Protein AF-A0AAU9XSX4-F1 (afdb_monomer_lite)

Foldseek 3Di:
DLDDDDDPVLCVQLVVDPDLLVSLVSLCVVQDPLVLLQLAAQAWDPDPDPDNRRHHHDDPSSLVNSLVVQCVVPVVPRDDSVVSRVSSRVSSVVSNDDPPPPPPPPD

Radius of gyration: 15.6 Å; chains: 1; bounding box: 40×33×46 Å

Secondary structure (DSSP, 8-state):
-------HHHHHHHHT--SHHHHHHHHHHHHS-HHHHHHEESS--SS--SS----EEP-HHHHHHHHHHHHHHTGGGPPPHHHHHHHHHHHHHHHTSPP--------

Sequence (107 aa):
GSSVFWYPHQRAYCSAFKSWSGYVNAVVDIFFTKETLAISSARGSDRKGKSGDANIPLTPLIIDALVGKVCSKFSKDSPQPSQIIQKINMKCVEARRPPRVREQRAE

Structure (mmCIF, N/CA/C/O backbone):
data_AF-A0AAU9XSX4-F1
#
_entry.id   AF-A0AAU9XSX4-F1
#
loop_
_atom_site.group_PDB
_atom_site.id
_atom_site.type_symbol
_atom_site.label_atom_id
_atom_site.label_alt_id
_atom_site.label_comp_id
_atom_site.label_asym_id
_atom_site.label_entity_id
_atom_site.label_seq_id
_atom_site.pdbx_PDB_ins_code
_atom_site.Cartn_x
_atom_site.Cartn_y
_atom_site.Cartn_z
_atom_site.occupancy
_atom_site.B_iso_or_equiv
_atom_site.auth_seq_id
_atom_site.auth_comp_id
_atom_site.auth_asym_id
_atom_site.auth_atom_id
_atom_site.pdbx_PDB_model_num
ATOM 1 N N . GLY A 1 1 ? 9.122 12.600 12.913 1.00 37.88 1 GLY A N 1
ATOM 2 C CA . GLY A 1 1 ? 7.883 12.315 12.174 1.00 37.88 1 GLY A CA 1
ATOM 3 C C . GLY A 1 1 ? 8.207 12.198 10.706 1.00 37.88 1 GLY A C 1
ATOM 4 O O . GLY A 1 1 ? 8.450 13.213 10.076 1.00 37.88 1 GLY A O 1
ATOM 5 N N . SER A 1 2 ? 8.248 10.981 10.173 1.00 49.41 2 SER A N 1
ATOM 6 C CA . SER A 1 2 ? 8.361 10.753 8.730 1.00 49.41 2 SER A CA 1
ATOM 7 C C . SER A 1 2 ? 6.956 10.812 8.134 1.00 49.41 2 SER A C 1
ATOM 9 O O . SER A 1 2 ? 6.291 9.787 7.997 1.00 49.41 2 SER A O 1
ATOM 11 N N . SER A 1 3 ? 6.433 12.018 7.894 1.00 66.12 3 SER A N 1
ATOM 12 C CA . SER A 1 3 ? 5.082 12.169 7.350 1.00 66.12 3 SER A CA 1
ATOM 13 C C . SER A 1 3 ? 5.115 12.086 5.830 1.00 66.12 3 SER A C 1
ATOM 15 O O . SER A 1 3 ? 5.436 13.058 5.150 1.00 66.12 3 SER A O 1
ATOM 17 N N . VAL A 1 4 ? 4.747 10.931 5.284 1.00 77.81 4 VAL A N 1
ATOM 18 C CA . VAL A 1 4 ? 4.338 10.846 3.877 1.00 77.81 4 VAL A CA 1
ATOM 19 C C . VAL A 1 4 ? 3.092 11.713 3.713 1.00 77.81 4 VAL A C 1
ATOM 21 O O . VAL A 1 4 ? 2.139 11.551 4.477 1.00 77.81 4 VAL A O 1
ATOM 24 N N . PHE A 1 5 ? 3.101 12.651 2.765 1.00 82.00 5 PHE A N 1
ATOM 25 C CA . PHE A 1 5 ? 1.956 13.519 2.488 1.00 82.00 5 PHE A CA 1
ATOM 26 C C . PHE A 1 5 ? 0.887 12.767 1.680 1.00 82.00 5 PHE A C 1
ATOM 28 O O . PHE A 1 5 ? 1.214 11.996 0.783 1.00 82.00 5 PHE A O 1
ATOM 35 N N . TRP A 1 6 ? -0.393 12.982 2.005 1.00 83.38 6 TRP A N 1
ATOM 36 C CA . TRP A 1 6 ? -1.528 12.345 1.327 1.00 83.38 6 TRP A CA 1
ATOM 37 C C . TRP A 1 6 ? -2.489 13.404 0.815 1.00 83.38 6 TRP A C 1
ATOM 39 O O . TRP A 1 6 ? -3.033 14.188 1.604 1.00 83.38 6 TRP A O 1
ATOM 49 N N . TYR A 1 7 ? -2.793 13.362 -0.476 1.00 89.69 7 TYR A N 1
ATOM 50 C CA . TYR A 1 7 ? -3.797 14.254 -1.040 1.00 89.69 7 TYR A CA 1
ATOM 51 C C . TYR A 1 7 ? -5.206 13.910 -0.512 1.00 89.69 7 TYR A C 1
ATOM 53 O O . TYR A 1 7 ? -5.493 12.748 -0.199 1.00 89.69 7 TYR A O 1
ATOM 61 N N . PRO A 1 8 ? -6.125 14.891 -0.395 1.00 90.81 8 PRO A N 1
ATOM 62 C CA . PRO A 1 8 ? -7.490 14.655 0.085 1.00 90.81 8 PRO A CA 1
ATOM 63 C C . PRO A 1 8 ? -8.230 13.533 -0.658 1.00 90.81 8 PRO A C 1
ATOM 65 O O . PRO A 1 8 ? -8.820 12.668 -0.014 1.00 90.81 8 PRO A O 1
ATOM 68 N N . HIS A 1 9 ? -8.123 13.485 -1.989 1.00 90.50 9 HIS A N 1
ATOM 69 C CA . HIS A 1 9 ? -8.767 12.452 -2.804 1.00 90.50 9 HIS A CA 1
ATOM 70 C C . HIS A 1 9 ? -8.201 11.046 -2.529 1.00 90.50 9 HIS A C 1
ATOM 72 O O . HIS A 1 9 ? -8.963 10.092 -2.415 1.00 90.50 9 HIS A O 1
ATOM 78 N N . GLN A 1 10 ? -6.885 10.913 -2.317 1.00 91.56 10 GLN A N 1
ATOM 79 C CA . GLN A 1 10 ? -6.245 9.642 -1.942 1.00 91.56 10 GLN A CA 1
ATOM 80 C C . GLN A 1 10 ? -6.741 9.152 -0.580 1.00 91.56 10 GLN A C 1
ATOM 82 O O . GLN A 1 10 ? -7.039 7.973 -0.401 1.00 91.56 10 GLN A O 1
ATOM 87 N N . ARG A 1 11 ? -6.869 10.068 0.391 1.00 88.94 11 ARG A N 1
ATOM 88 C CA . ARG A 1 11 ? -7.417 9.743 1.715 1.00 88.94 11 ARG A CA 1
ATOM 89 C C . ARG A 1 11 ? -8.864 9.268 1.620 1.00 88.94 11 ARG A C 1
ATOM 91 O O . ARG A 1 11 ? -9.199 8.295 2.289 1.00 88.94 11 ARG A O 1
ATOM 98 N N . ALA A 1 12 ? -9.683 9.926 0.801 1.00 91.00 12 ALA A N 1
ATOM 99 C CA . ALA A 1 12 ? -11.075 9.547 0.571 1.00 91.00 12 ALA A CA 1
ATOM 100 C C . ALA A 1 12 ? -11.199 8.182 -0.127 1.00 91.00 12 ALA A C 1
ATOM 102 O O . ALA A 1 12 ? -11.979 7.340 0.303 1.00 91.00 12 ALA A O 1
ATOM 103 N N . TYR A 1 13 ? -10.375 7.919 -1.143 1.00 92.62 13 TYR A N 1
ATOM 104 C CA . TYR A 1 13 ? -10.340 6.617 -1.807 1.00 92.62 13 TYR A CA 1
ATOM 105 C C . TYR A 1 13 ? -9.950 5.498 -0.829 1.00 92.62 13 TYR A C 1
ATOM 107 O O . TYR A 1 13 ? -10.660 4.504 -0.689 1.00 92.62 13 TYR A O 1
ATOM 115 N N . CYS A 1 14 ? -8.869 5.682 -0.066 1.00 90.81 14 CYS A N 1
ATOM 116 C CA . CYS A 1 14 ? -8.432 4.691 0.918 1.00 90.81 14 CYS A CA 1
ATOM 117 C C . CYS A 1 14 ? -9.410 4.524 2.095 1.00 90.81 14 CYS A C 1
ATOM 119 O O . CYS A 1 14 ? -9.483 3.439 2.671 1.00 90.81 14 CYS A O 1
ATOM 121 N N . SER A 1 15 ? -10.161 5.557 2.491 1.00 87.25 15 SER A N 1
ATOM 122 C CA . SER A 1 15 ? -11.102 5.465 3.618 1.00 87.25 15 SER A CA 1
ATOM 123 C C . SER A 1 15 ? -12.324 4.588 3.324 1.00 87.25 15 SER A C 1
ATOM 125 O O . SER A 1 15 ? -12.930 4.083 4.275 1.00 87.25 15 SER A O 1
ATOM 127 N N . ALA A 1 16 ? -12.635 4.347 2.046 1.00 92.38 16 ALA A N 1
ATOM 128 C CA . ALA A 1 16 ? -13.702 3.446 1.617 1.00 92.38 16 ALA A CA 1
ATOM 129 C C . ALA A 1 16 ? -13.431 1.976 1.995 1.00 92.38 16 ALA A C 1
ATOM 131 O O . ALA A 1 16 ? -14.366 1.204 2.212 1.00 92.38 16 ALA A O 1
ATOM 132 N N . PHE A 1 17 ? -12.161 1.585 2.142 1.00 92.56 17 PHE A N 1
ATOM 133 C CA . PHE A 1 17 ? -11.785 0.212 2.471 1.00 92.56 17 PHE A CA 1
ATOM 134 C C . PHE A 1 17 ? -11.958 -0.074 3.968 1.00 92.56 17 PHE A C 1
ATOM 136 O O . PHE A 1 17 ? -11.274 0.499 4.821 1.00 92.56 17 PHE A O 1
ATOM 143 N N . LYS A 1 18 ? -12.870 -1.003 4.280 1.00 91.44 18 LYS A N 1
ATOM 144 C CA . LYS A 1 18 ? -13.162 -1.461 5.650 1.00 91.44 18 LYS A CA 1
ATOM 145 C C . LYS A 1 18 ? -12.215 -2.553 6.151 1.00 91.44 18 LYS A C 1
ATOM 147 O O . LYS A 1 18 ? -12.119 -2.743 7.355 1.00 91.44 18 LYS A O 1
ATOM 152 N N . SER A 1 19 ? -11.506 -3.244 5.256 1.00 94.00 19 SER A N 1
ATOM 153 C CA . SER A 1 19 ? -10.507 -4.257 5.614 1.00 94.00 19 SER A CA 1
ATOM 154 C C . SER A 1 19 ? -9.087 -3.703 5.493 1.00 94.00 19 SER A C 1
ATOM 156 O O . SER A 1 19 ? -8.778 -2.963 4.553 1.00 94.00 19 SER A O 1
ATOM 158 N N . TRP A 1 20 ? -8.195 -4.101 6.406 1.00 94.31 20 TRP A N 1
ATOM 159 C CA . TRP A 1 20 ? -6.788 -3.685 6.361 1.00 94.31 20 TRP A CA 1
ATOM 160 C C . TRP A 1 20 ? -6.099 -4.135 5.066 1.00 94.31 20 TRP A C 1
ATOM 162 O O . TRP A 1 20 ? -5.308 -3.393 4.493 1.00 94.31 20 TRP A O 1
ATOM 172 N N . SER A 1 21 ? -6.451 -5.319 4.559 1.00 94.25 21 SER A N 1
ATOM 173 C CA . SER A 1 21 ? -5.906 -5.884 3.319 1.00 94.25 21 SER A CA 1
ATOM 174 C C . SER A 1 21 ? -6.299 -5.056 2.089 1.00 94.25 21 SER A C 1
ATOM 176 O O . SER A 1 21 ? -5.440 -4.719 1.271 1.00 94.25 21 SER A O 1
ATOM 178 N N . GLY A 1 22 ? -7.578 -4.668 1.978 1.00 94.69 22 GLY A N 1
ATOM 179 C CA . GLY A 1 22 ? -8.051 -3.792 0.903 1.00 94.69 22 GLY A CA 1
ATOM 180 C C . GLY A 1 22 ? -7.433 -2.397 0.989 1.00 94.69 22 GLY A C 1
ATOM 181 O O . GLY A 1 22 ? -6.996 -1.851 -0.021 1.00 94.69 22 GLY A O 1
ATOM 182 N N . TYR A 1 23 ? -7.301 -1.869 2.207 1.00 94.81 23 TYR A N 1
ATOM 183 C CA . TYR A 1 23 ? -6.631 -0.598 2.459 1.00 94.81 23 TYR A CA 1
ATOM 184 C C . TYR A 1 23 ? -5.160 -0.627 2.020 1.00 94.81 23 TYR A C 1
ATOM 186 O O . TYR A 1 23 ? -4.738 0.252 1.278 1.00 94.81 23 TYR A O 1
ATOM 194 N N . VAL A 1 24 ? -4.384 -1.647 2.410 1.00 94.75 24 VAL A N 1
ATOM 195 C CA . VAL A 1 24 ? -2.978 -1.806 1.985 1.00 94.75 24 VAL A CA 1
ATOM 196 C C . VAL A 1 24 ? -2.869 -1.839 0.464 1.00 94.75 24 VAL A C 1
ATOM 198 O O . VAL A 1 24 ? -2.035 -1.132 -0.098 1.00 94.75 24 VAL A O 1
ATOM 201 N N . ASN A 1 25 ? -3.734 -2.601 -0.210 1.00 94.81 25 ASN A N 1
ATOM 202 C CA . ASN A 1 25 ? -3.750 -2.646 -1.668 1.00 94.81 25 ASN A CA 1
ATOM 203 C C . ASN A 1 25 ? -3.989 -1.253 -2.262 1.00 94.81 25 ASN A C 1
ATOM 205 O O . ASN A 1 25 ? -3.163 -0.795 -3.045 1.00 94.81 25 ASN A O 1
ATOM 209 N N . ALA A 1 26 ? -5.041 -0.557 -1.837 1.00 94.00 26 ALA A N 1
ATOM 210 C CA . ALA A 1 26 ? -5.357 0.778 -2.333 1.00 94.00 26 ALA A CA 1
ATOM 211 C C . ALA A 1 26 ? -4.188 1.758 -2.175 1.00 94.00 26 ALA A C 1
ATOM 213 O O . ALA A 1 26 ? -3.866 2.491 -3.102 1.00 94.00 26 ALA A O 1
ATOM 214 N N . VAL A 1 27 ? -3.518 1.741 -1.021 1.00 92.94 27 VAL A N 1
ATOM 215 C CA . VAL A 1 27 ? -2.379 2.630 -0.763 1.00 92.94 27 VAL A CA 1
ATOM 216 C C . VAL A 1 27 ? -1.192 2.290 -1.656 1.00 92.94 27 VAL A C 1
ATOM 218 O O . VAL A 1 27 ? -0.575 3.187 -2.222 1.00 92.94 27 VAL A O 1
ATOM 221 N N . VAL A 1 28 ? -0.877 1.005 -1.809 1.00 93.88 28 VAL A N 1
ATOM 222 C CA . VAL A 1 28 ? 0.228 0.574 -2.670 1.00 93.88 28 VAL A CA 1
ATOM 223 C C . VAL A 1 28 ? -0.002 0.997 -4.127 1.00 93.88 28 VAL A C 1
ATOM 225 O O . VAL A 1 28 ? 0.952 1.437 -4.754 1.00 93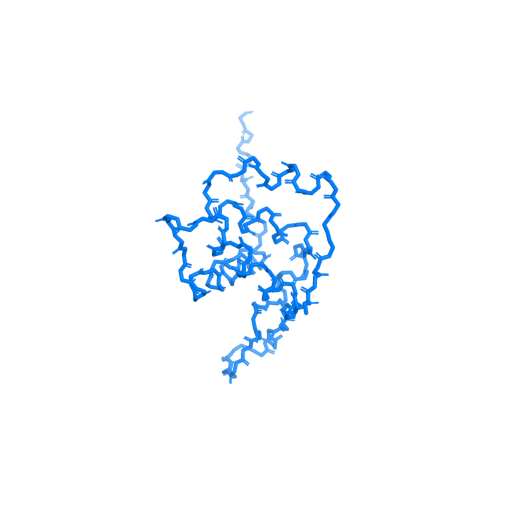.88 28 VAL A O 1
ATOM 228 N N . ASP A 1 29 ? -1.240 0.946 -4.637 1.00 93.12 29 ASP A N 1
ATOM 229 C CA . ASP A 1 29 ? -1.558 1.409 -6.005 1.00 93.12 29 ASP A CA 1
ATOM 230 C C . ASP A 1 29 ? -1.427 2.926 -6.185 1.00 93.12 29 ASP A C 1
ATOM 232 O O . ASP A 1 29 ? -1.198 3.397 -7.293 1.00 93.12 29 ASP A O 1
ATOM 236 N N . ILE A 1 30 ? -1.576 3.701 -5.107 1.00 93.12 30 ILE A N 1
ATOM 237 C CA . ILE A 1 30 ? -1.411 5.159 -5.147 1.00 93.12 30 ILE A CA 1
ATOM 238 C C . ILE A 1 30 ? 0.066 5.542 -5.238 1.00 93.12 30 ILE A C 1
ATOM 240 O O . ILE A 1 30 ? 0.412 6.485 -5.946 1.00 93.12 30 ILE A O 1
ATOM 244 N N . PHE A 1 31 ? 0.925 4.856 -4.479 1.00 91.50 31 PHE A N 1
ATOM 245 C CA . PHE A 1 31 ? 2.334 5.234 -4.339 1.00 91.50 31 PHE A CA 1
ATOM 246 C C . PHE A 1 31 ? 3.268 4.531 -5.322 1.00 91.50 31 PHE A C 1
ATOM 248 O O . PHE A 1 31 ? 4.347 5.053 -5.594 1.00 91.50 31 PHE A O 1
ATOM 255 N N . PHE A 1 32 ? 2.889 3.362 -5.840 1.00 92.94 32 PHE A N 1
ATOM 256 C CA . PHE A 1 32 ? 3.762 2.549 -6.677 1.00 92.94 32 PHE A CA 1
ATOM 257 C C . PHE A 1 32 ? 3.039 2.098 -7.939 1.00 92.94 32 PHE A C 1
ATOM 259 O O . PHE A 1 32 ? 1.937 1.551 -7.887 1.00 92.94 32 PHE A O 1
ATOM 266 N N . THR A 1 33 ? 3.690 2.289 -9.085 1.00 92.88 33 THR A N 1
ATOM 267 C CA . THR A 1 33 ? 3.178 1.779 -10.356 1.00 92.88 33 THR A CA 1
ATOM 268 C C . THR A 1 33 ? 3.328 0.261 -10.409 1.00 92.88 33 THR A C 1
ATOM 270 O O . THR A 1 33 ? 4.155 -0.335 -9.711 1.00 92.88 33 THR A O 1
ATOM 273 N N . LYS A 1 34 ? 2.555 -0.391 -11.284 1.00 91.19 34 LYS A N 1
ATOM 274 C CA . LYS A 1 34 ? 2.688 -1.836 -11.518 1.00 91.19 34 LYS A CA 1
ATOM 275 C C . LYS A 1 34 ? 4.111 -2.217 -11.948 1.00 91.19 34 LYS A C 1
ATOM 277 O O . LYS A 1 34 ? 4.613 -3.248 -11.513 1.00 91.19 34 LYS A O 1
ATOM 282 N N . GLU A 1 35 ? 4.757 -1.381 -12.757 1.00 90.69 35 GLU A N 1
ATOM 283 C CA . GLU A 1 35 ? 6.140 -1.573 -13.212 1.00 90.69 35 GLU A CA 1
ATOM 284 C C . GLU A 1 35 ? 7.123 -1.547 -12.038 1.00 90.69 35 GLU A C 1
ATOM 286 O O . GLU A 1 35 ? 7.920 -2.474 -11.892 1.00 90.69 35 GLU A O 1
ATOM 291 N N . THR A 1 36 ? 7.004 -0.559 -11.140 1.00 91.31 36 THR A N 1
ATOM 292 C CA . THR A 1 36 ? 7.809 -0.509 -9.911 1.00 91.31 36 THR A CA 1
ATOM 293 C C . THR A 1 36 ? 7.564 -1.746 -9.051 1.00 91.31 36 THR A C 1
ATOM 295 O O . THR A 1 36 ? 8.506 -2.393 -8.610 1.00 91.31 36 THR A O 1
ATOM 298 N N . LEU A 1 37 ? 6.304 -2.139 -8.850 1.00 91.56 37 LEU A N 1
ATOM 299 C CA . LEU A 1 37 ? 5.966 -3.311 -8.038 1.00 91.56 37 LEU A CA 1
ATOM 300 C C . LEU A 1 37 ? 6.502 -4.625 -8.618 1.00 91.56 37 LEU A C 1
ATOM 302 O O . LEU A 1 37 ? 6.813 -5.533 -7.847 1.00 91.56 37 LEU A O 1
ATOM 306 N N . ALA A 1 38 ? 6.626 -4.739 -9.941 1.00 89.75 38 ALA A N 1
ATOM 307 C CA . ALA A 1 38 ? 7.132 -5.946 -10.584 1.00 89.75 38 ALA A CA 1
ATOM 308 C C . ALA A 1 38 ? 8.615 -6.197 -10.251 1.00 89.75 38 ALA A C 1
ATOM 310 O O . ALA A 1 38 ? 9.006 -7.330 -9.957 1.00 89.75 38 ALA A O 1
ATOM 311 N N . ILE A 1 39 ? 9.431 -5.144 -10.214 1.00 88.25 39 ILE A N 1
ATOM 312 C CA . ILE A 1 39 ? 10.878 -5.244 -9.955 1.00 88.25 39 ILE A CA 1
ATOM 313 C C . ILE A 1 39 ? 11.257 -5.070 -8.474 1.00 88.25 39 ILE A C 1
ATOM 315 O O . ILE A 1 39 ? 12.430 -5.196 -8.115 1.00 88.25 39 ILE A O 1
ATOM 319 N N . SER A 1 40 ? 10.278 -4.789 -7.607 1.00 90.06 40 SER A N 1
ATOM 320 C CA . SER A 1 40 ? 10.512 -4.433 -6.205 1.00 90.06 40 SER A CA 1
ATOM 321 C C . SER A 1 40 ? 9.954 -5.418 -5.176 1.00 90.06 40 SER A C 1
ATOM 323 O O . SER A 1 40 ? 9.087 -6.250 -5.461 1.00 90.06 40 SER A O 1
ATOM 325 N N . SER A 1 41 ? 10.436 -5.286 -3.937 1.00 89.88 41 SER A N 1
ATOM 326 C CA . SER A 1 41 ? 9.889 -5.914 -2.728 1.00 89.88 41 SER A CA 1
ATOM 327 C C . SER A 1 41 ? 9.787 -4.896 -1.591 1.00 89.88 41 SER A C 1
ATOM 329 O O . SER A 1 41 ? 10.437 -3.856 -1.604 1.00 89.88 41 SER A O 1
ATOM 331 N N . ALA A 1 42 ? 8.980 -5.185 -0.570 1.00 86.19 42 ALA A N 1
ATOM 332 C CA . ALA A 1 42 ? 8.679 -4.239 0.506 1.00 86.19 42 ALA A CA 1
ATOM 333 C C . ALA A 1 42 ? 9.915 -3.740 1.278 1.00 86.19 42 ALA A C 1
ATOM 335 O O . ALA A 1 42 ? 9.929 -2.593 1.709 1.00 86.19 42 ALA A O 1
ATOM 336 N N . ARG A 1 43 ? 10.938 -4.581 1.478 1.00 85.25 43 ARG A N 1
ATOM 337 C CA . ARG A 1 43 ? 12.175 -4.218 2.201 1.00 85.25 43 ARG A CA 1
ATOM 338 C C . ARG A 1 43 ? 13.463 -4.645 1.482 1.00 85.25 43 ARG A C 1
ATOM 340 O O . ARG A 1 43 ? 14.525 -4.631 2.088 1.00 85.25 43 ARG A O 1
ATOM 347 N N . GLY A 1 44 ? 13.396 -5.007 0.201 1.00 72.94 44 GLY A N 1
ATOM 348 C CA . GLY A 1 44 ? 14.519 -5.656 -0.483 1.00 72.94 44 GLY A CA 1
ATOM 349 C C . GLY A 1 44 ? 14.658 -7.120 -0.048 1.00 72.94 44 GLY A C 1
ATOM 350 O O . GLY A 1 44 ? 13.811 -7.639 0.685 1.00 72.94 44 GLY A O 1
ATOM 351 N N . SER A 1 45 ? 15.680 -7.826 -0.532 1.00 62.28 45 SER A N 1
ATOM 352 C CA . SER A 1 45 ? 16.016 -9.167 -0.032 1.00 62.28 45 SER A CA 1
ATOM 353 C C . SER A 1 45 ? 17.356 -9.150 0.699 1.00 62.28 45 SER A C 1
ATOM 355 O O . SER A 1 45 ? 18.359 -8.792 0.089 1.00 62.28 45 SER A O 1
ATOM 357 N N . ASP A 1 46 ? 17.407 -9.658 1.931 1.00 52.56 46 ASP A N 1
ATOM 358 C CA . ASP A 1 46 ? 18.678 -10.000 2.598 1.00 52.56 46 ASP A CA 1
ATOM 359 C C . ASP A 1 46 ? 19.307 -11.287 2.036 1.00 52.56 46 ASP A C 1
ATOM 361 O O . ASP A 1 46 ? 20.473 -11.597 2.272 1.00 52.56 46 ASP A O 1
ATOM 365 N N . ARG A 1 47 ? 18.524 -12.087 1.301 1.00 50.00 47 ARG A N 1
ATOM 366 C CA . ARG A 1 47 ? 18.931 -13.402 0.803 1.00 50.00 47 ARG A CA 1
ATOM 367 C C . ARG A 1 47 ? 19.060 -13.376 -0.707 1.00 50.00 47 ARG A C 1
ATOM 369 O O . ARG A 1 47 ? 18.059 -13.268 -1.407 1.00 50.00 47 ARG A O 1
ATOM 376 N N . LYS A 1 48 ? 20.298 -13.556 -1.172 1.00 46.22 48 LYS A N 1
ATOM 377 C CA . LYS A 1 48 ? 20.688 -13.869 -2.552 1.00 46.22 48 LYS A CA 1
ATOM 378 C C . LYS A 1 48 ? 19.819 -15.028 -3.072 1.00 46.22 48 LYS A C 1
ATOM 380 O O . LYS A 1 48 ? 20.098 -16.195 -2.808 1.00 46.22 48 LYS A O 1
ATOM 385 N N . GLY A 1 49 ? 18.697 -14.703 -3.710 1.00 49.19 49 GLY A N 1
ATOM 386 C CA . GLY A 1 49 ? 17.789 -15.680 -4.301 1.00 49.19 49 GLY A CA 1
ATOM 387 C C . GLY A 1 49 ? 18.444 -16.351 -5.506 1.00 49.19 49 GLY A C 1
ATOM 388 O O . GLY A 1 49 ? 19.261 -15.746 -6.191 1.00 49.19 49 GLY A O 1
ATOM 389 N N . LYS A 1 50 ? 18.079 -17.608 -5.781 1.00 50.38 50 LYS A N 1
ATOM 390 C CA . LYS A 1 50 ? 18.592 -18.407 -6.915 1.00 50.38 50 LYS A CA 1
ATOM 391 C C . LYS A 1 50 ? 18.221 -17.859 -8.308 1.00 50.38 50 LYS A C 1
ATOM 393 O O . LYS A 1 50 ? 18.633 -18.441 -9.301 1.00 50.38 50 LYS A O 1
ATOM 398 N N . SER A 1 51 ? 17.471 -16.762 -8.383 1.00 44.62 51 SER A N 1
ATOM 399 C CA . SER A 1 51 ? 17.184 -16.033 -9.618 1.00 44.62 51 SER A CA 1
ATOM 400 C C . SER A 1 51 ? 17.785 -14.641 -9.467 1.00 44.62 51 SER A C 1
ATOM 402 O O . SER A 1 51 ? 17.477 -13.958 -8.494 1.00 44.62 51 SER A O 1
ATOM 404 N N . GLY A 1 52 ? 18.676 -14.257 -10.380 1.00 47.22 52 GLY A N 1
ATOM 405 C CA . GLY A 1 52 ? 19.515 -13.053 -10.318 1.00 47.22 52 GLY A CA 1
ATOM 406 C C . GLY A 1 52 ? 18.789 -11.706 -10.401 1.00 47.22 52 GLY A C 1
ATOM 407 O O . GLY A 1 52 ? 19.443 -10.700 -10.656 1.00 47.22 52 GLY A O 1
ATOM 408 N N . ASP A 1 53 ? 17.479 -11.659 -10.164 1.00 53.88 53 ASP A N 1
ATOM 409 C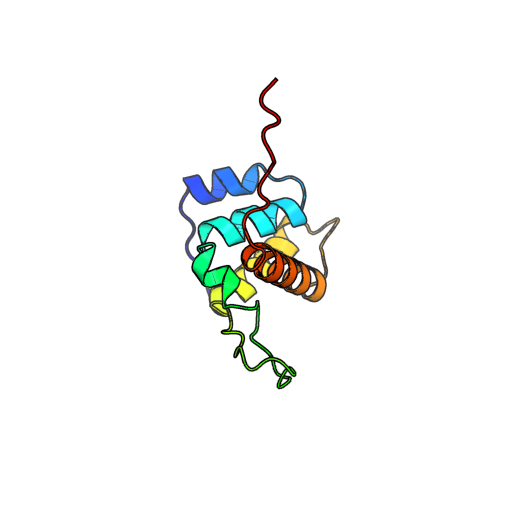 CA . ASP A 1 53 ? 16.730 -10.410 -10.088 1.00 53.88 53 ASP A CA 1
ATOM 410 C C . ASP A 1 53 ? 16.890 -9.819 -8.686 1.00 53.88 53 ASP A C 1
ATOM 412 O O . ASP A 1 53 ? 16.235 -10.228 -7.721 1.00 53.88 53 ASP A O 1
ATOM 416 N N . ALA A 1 54 ? 17.806 -8.859 -8.563 1.00 54.75 54 ALA A N 1
ATOM 417 C CA . ALA A 1 54 ? 17.934 -8.031 -7.374 1.00 54.75 54 ALA A CA 1
ATOM 418 C C . ALA A 1 54 ? 16.588 -7.334 -7.106 1.00 54.75 54 ALA A C 1
ATOM 420 O O . ALA A 1 54 ? 16.195 -6.418 -7.822 1.00 54.75 54 ALA A O 1
ATOM 421 N N . ASN A 1 55 ? 15.853 -7.794 -6.090 1.00 70.06 55 ASN A N 1
ATOM 422 C CA . ASN A 1 55 ? 14.569 -7.205 -5.719 1.00 70.06 55 ASN A CA 1
ATOM 423 C C . ASN A 1 55 ? 14.818 -5.832 -5.084 1.00 70.06 55 ASN A C 1
ATOM 425 O O . ASN A 1 55 ? 15.326 -5.750 -3.961 1.00 70.06 55 ASN A O 1
ATOM 429 N N . ILE A 1 56 ? 14.486 -4.762 -5.805 1.00 84.88 56 ILE A N 1
ATOM 430 C CA . ILE A 1 56 ? 14.742 -3.389 -5.358 1.00 84.88 56 ILE A CA 1
ATOM 431 C C . ILE A 1 56 ? 13.788 -3.069 -4.195 1.00 84.88 56 ILE A C 1
ATOM 433 O O . ILE A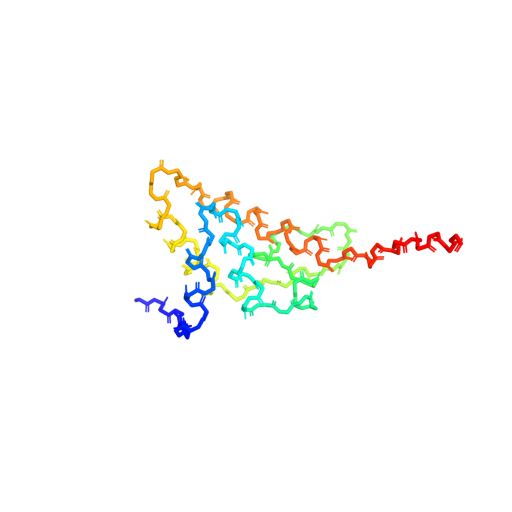 1 56 ? 12.579 -3.258 -4.343 1.00 84.88 56 ILE A O 1
ATOM 437 N N . PRO A 1 57 ? 14.263 -2.589 -3.032 1.00 88.44 57 PRO A N 1
ATOM 438 C CA . PRO A 1 57 ? 13.365 -2.192 -1.955 1.00 88.44 57 PRO A CA 1
ATOM 439 C C . PRO A 1 57 ? 12.438 -1.056 -2.409 1.00 88.44 57 PRO A C 1
ATOM 441 O O . PRO A 1 57 ? 12.886 -0.072 -2.996 1.00 88.44 57 PRO A O 1
ATOM 444 N N . LEU A 1 58 ? 11.147 -1.167 -2.093 1.00 91.00 58 LEU A N 1
ATOM 445 C CA . LEU A 1 58 ? 10.222 -0.035 -2.149 1.00 91.00 58 LEU A CA 1
ATOM 446 C C . LEU A 1 58 ? 10.693 1.059 -1.186 1.00 91.00 58 LEU A C 1
ATOM 448 O O . LEU A 1 58 ? 11.378 0.777 -0.203 1.00 91.00 58 LEU A O 1
ATOM 452 N N . THR A 1 59 ? 10.298 2.308 -1.445 1.00 90.94 59 THR A N 1
ATOM 453 C CA . THR A 1 59 ? 10.703 3.467 -0.639 1.00 90.94 59 THR A CA 1
ATOM 454 C C . THR A 1 59 ? 10.437 3.214 0.855 1.00 90.94 59 THR A C 1
ATOM 456 O O . THR A 1 59 ? 9.269 3.208 1.260 1.00 90.94 59 THR A O 1
ATOM 459 N N . PRO A 1 60 ? 11.480 3.049 1.700 1.00 89.56 60 PRO A N 1
ATOM 460 C CA . PRO A 1 60 ? 11.306 2.599 3.085 1.00 89.56 60 PRO A CA 1
ATOM 461 C C . PRO A 1 60 ? 10.401 3.521 3.906 1.00 89.56 60 PRO A C 1
ATOM 463 O O . PRO A 1 60 ? 9.548 3.056 4.655 1.00 89.56 60 PRO A O 1
ATOM 466 N N . LEU A 1 61 ? 10.497 4.834 3.668 1.00 90.00 61 LEU A N 1
ATOM 467 C CA . LEU A 1 61 ? 9.647 5.841 4.309 1.00 90.00 61 LEU A CA 1
ATOM 468 C C . LEU A 1 61 ? 8.152 5.622 4.036 1.00 90.00 61 LEU A C 1
ATOM 470 O O . LEU A 1 61 ? 7.330 5.820 4.929 1.00 90.00 61 LEU A O 1
ATOM 474 N N . ILE A 1 62 ? 7.793 5.206 2.818 1.00 90.44 62 ILE A N 1
ATOM 475 C CA . ILE A 1 62 ? 6.400 4.923 2.447 1.00 90.44 62 ILE A CA 1
ATOM 476 C C . ILE A 1 62 ? 5.922 3.651 3.141 1.00 90.44 62 ILE A C 1
ATOM 478 O O . ILE A 1 62 ? 4.801 3.609 3.649 1.00 90.44 62 ILE A O 1
ATOM 482 N N . ILE A 1 63 ? 6.781 2.637 3.208 1.00 92.62 63 ILE A N 1
ATOM 483 C CA . ILE A 1 63 ? 6.471 1.352 3.835 1.00 92.62 63 ILE A CA 1
ATOM 484 C C . ILE A 1 63 ? 6.263 1.511 5.340 1.00 92.62 63 ILE A C 1
ATOM 486 O O . ILE A 1 63 ? 5.237 1.072 5.858 1.00 92.62 63 ILE A O 1
ATOM 490 N N . ASP A 1 64 ? 7.170 2.189 6.038 1.00 91.62 64 ASP A N 1
ATOM 491 C CA . ASP A 1 64 ? 7.058 2.385 7.485 1.00 91.62 64 ASP A CA 1
ATOM 492 C C . ASP A 1 64 ? 5.857 3.278 7.843 1.00 91.62 64 ASP A C 1
ATOM 494 O O . ASP A 1 64 ? 5.113 2.977 8.782 1.00 91.62 64 ASP A O 1
ATOM 498 N N . ALA A 1 65 ? 5.587 4.323 7.050 1.00 90.94 65 ALA A N 1
ATOM 499 C CA . ALA A 1 65 ? 4.390 5.146 7.223 1.00 90.94 65 ALA A CA 1
ATOM 500 C C . ALA A 1 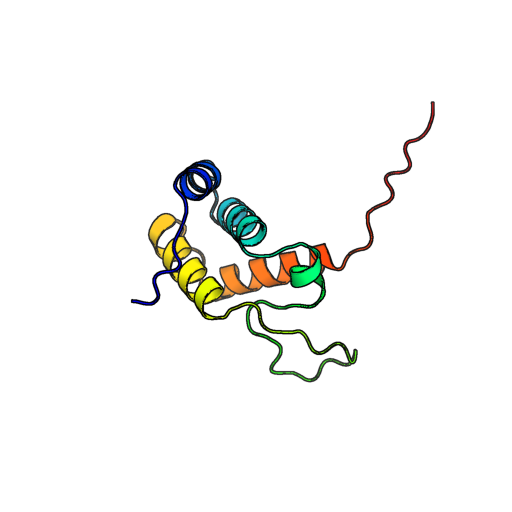65 ? 3.096 4.348 6.984 1.00 90.94 65 ALA A C 1
ATOM 502 O O . ALA A 1 65 ? 2.118 4.520 7.718 1.00 90.94 65 ALA A O 1
ATOM 503 N N . LEU A 1 66 ? 3.074 3.462 5.982 1.00 91.75 66 LEU A N 1
ATOM 504 C CA . LEU A 1 66 ? 1.941 2.576 5.713 1.00 91.75 66 LEU A CA 1
ATOM 505 C C . LEU A 1 66 ? 1.713 1.600 6.871 1.00 91.75 66 LEU A C 1
ATOM 507 O O . LEU A 1 66 ? 0.576 1.476 7.328 1.00 91.75 66 LEU A O 1
ATOM 511 N N . VAL A 1 67 ? 2.772 0.962 7.378 1.00 92.25 67 VAL A N 1
ATOM 512 C CA . VAL A 1 67 ? 2.700 0.054 8.533 1.00 92.25 67 VAL A CA 1
ATOM 513 C C . VAL A 1 67 ? 2.103 0.776 9.738 1.00 92.25 67 VAL A C 1
ATOM 515 O O . VAL A 1 67 ? 1.085 0.333 10.269 1.00 92.25 67 VAL A O 1
ATOM 518 N N . GLY A 1 68 ? 2.661 1.930 10.119 1.00 91.62 68 GLY A N 1
ATOM 519 C CA . GLY A 1 68 ? 2.158 2.704 11.257 1.00 91.62 68 GLY A CA 1
ATOM 520 C C . GLY A 1 68 ? 0.690 3.111 11.093 1.00 91.62 68 GLY A C 1
ATOM 521 O O . GLY A 1 68 ? -0.110 2.984 12.023 1.00 91.62 68 GLY A O 1
ATOM 522 N N . LYS A 1 69 ? 0.298 3.536 9.888 1.00 90.38 69 LYS A N 1
ATOM 523 C CA . LYS A 1 69 ? -1.077 3.967 9.604 1.00 90.38 69 LYS A CA 1
ATOM 524 C C . LYS A 1 69 ? -2.078 2.814 9.626 1.00 90.38 69 LYS A C 1
ATOM 526 O O . LYS A 1 69 ? -3.194 3.004 10.103 1.00 90.38 69 LYS A O 1
ATOM 531 N N . VAL A 1 70 ? -1.706 1.637 9.126 1.00 91.88 70 VAL A N 1
ATOM 532 C CA . VAL A 1 70 ? -2.560 0.439 9.163 1.00 91.88 70 VAL A CA 1
ATOM 533 C C . VAL A 1 70 ? -2.745 -0.035 10.602 1.00 91.88 70 VAL A C 1
ATOM 535 O O . VAL A 1 70 ? -3.889 -0.222 11.014 1.00 91.88 70 VAL A O 1
ATOM 538 N N . CYS A 1 71 ? -1.665 -0.135 11.381 1.00 91.25 71 CYS A N 1
ATOM 539 C CA . CYS A 1 71 ? -1.749 -0.526 12.790 1.00 91.25 71 CYS A CA 1
ATOM 540 C C . CYS A 1 71 ? -2.623 0.443 13.606 1.00 91.25 71 CYS A C 1
ATOM 542 O O . CYS A 1 71 ? -3.424 0.024 14.435 1.00 91.25 71 CYS A O 1
ATOM 544 N N . SER A 1 72 ? -2.526 1.749 13.332 1.00 90.00 72 SER A N 1
ATOM 545 C CA . SER A 1 72 ? -3.357 2.761 13.994 1.00 90.00 72 SER A CA 1
ATOM 546 C C . SER A 1 72 ? -4.830 2.704 13.561 1.00 90.00 72 SER A C 1
ATOM 548 O O . SER A 1 72 ? -5.724 2.742 14.405 1.00 90.00 72 SER A O 1
ATOM 550 N N . LYS A 1 73 ? -5.106 2.594 12.253 1.00 88.75 73 LYS A N 1
ATOM 551 C CA . LYS A 1 73 ? -6.474 2.628 11.703 1.00 88.75 73 LYS A CA 1
ATO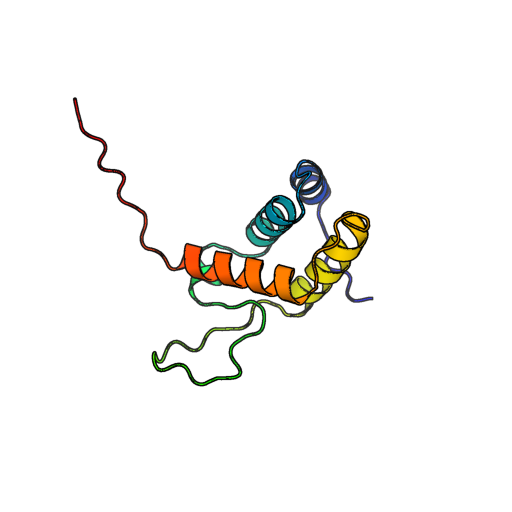M 552 C C . LYS A 1 73 ? -7.287 1.383 12.054 1.00 88.75 73 LYS A C 1
ATOM 554 O O . LYS A 1 73 ? -8.495 1.492 12.252 1.00 88.75 73 LYS A O 1
ATOM 559 N N . PHE A 1 74 ? -6.647 0.219 12.083 1.00 90.69 74 PHE A N 1
ATOM 560 C CA . PHE A 1 74 ? -7.306 -1.070 12.293 1.00 90.69 74 PHE A CA 1
ATOM 561 C C . PHE A 1 74 ? -7.040 -1.624 13.693 1.00 90.69 74 PHE A C 1
ATOM 563 O O . PHE A 1 74 ? -7.007 -2.830 13.856 1.00 90.69 74 PHE A O 1
ATOM 570 N N . SER A 1 75 ? -6.877 -0.769 14.707 1.00 83.81 75 SER A N 1
ATOM 571 C CA . SER A 1 75 ? -6.415 -1.141 16.056 1.00 83.81 75 SER A CA 1
ATOM 572 C C . SER A 1 75 ? -7.126 -2.338 16.710 1.00 83.81 75 SER A C 1
ATOM 574 O O . SER A 1 75 ? -6.487 -3.080 17.449 1.00 83.81 75 SER A O 1
ATOM 576 N N . LYS A 1 76 ? -8.417 -2.562 16.426 1.00 81.69 76 LYS A N 1
ATOM 577 C CA . LYS A 1 76 ? -9.190 -3.711 16.940 1.00 81.69 76 LYS A CA 1
ATOM 578 C C . LYS A 1 76 ? -8.856 -5.043 16.251 1.00 81.69 76 LYS A C 1
ATOM 580 O O . LYS A 1 76 ? -8.838 -6.068 16.915 1.00 81.69 76 LYS A O 1
ATOM 585 N N . ASP A 1 77 ? -8.540 -5.000 14.959 1.00 81.12 77 ASP A N 1
ATOM 586 C CA . ASP A 1 77 ? -8.174 -6.143 14.109 1.00 81.12 77 ASP A CA 1
ATOM 587 C C . ASP A 1 77 ? -6.785 -5.904 13.500 1.00 81.12 77 ASP A C 1
ATOM 589 O O . ASP A 1 77 ? -6.561 -6.077 12.295 1.00 81.12 77 ASP A O 1
ATOM 593 N N . SER A 1 78 ? -5.869 -5.377 14.321 1.00 84.56 78 SER A N 1
ATOM 594 C CA . SER A 1 78 ? -4.628 -4.800 13.816 1.00 84.56 78 SER A CA 1
ATOM 595 C C . SER A 1 78 ? -3.731 -5.912 13.295 1.00 84.56 78 SER A C 1
ATOM 597 O O . SER A 1 78 ? -3.312 -6.765 14.082 1.00 84.56 78 SER A O 1
ATOM 599 N N . PRO A 1 79 ? -3.371 -5.904 12.001 1.00 91.88 79 PRO A N 1
ATOM 600 C CA . PRO A 1 79 ? -2.404 -6.860 11.503 1.00 91.88 79 PRO A CA 1
ATOM 601 C C . PRO A 1 79 ? -1.039 -6.592 12.145 1.00 91.88 79 PRO A C 1
ATOM 603 O O . PRO A 1 79 ? -0.670 -5.450 12.433 1.00 91.88 79 PRO A O 1
ATOM 606 N N . GLN A 1 80 ? -0.266 -7.655 12.331 1.00 93.69 80 GLN A N 1
ATOM 607 C CA . GLN A 1 80 ? 1.144 -7.542 12.686 1.00 93.69 80 GLN A CA 1
ATOM 608 C C . GLN A 1 80 ? 1.906 -6.837 11.551 1.00 93.69 80 GLN A C 1
ATOM 610 O O . GLN A 1 80 ? 1.599 -7.071 10.376 1.00 93.69 80 GLN A O 1
ATOM 615 N N . PRO A 1 81 ? 2.951 -6.039 11.846 1.00 93.31 81 PRO A N 1
ATOM 616 C CA . PRO A 1 81 ? 3.789 -5.424 10.815 1.00 93.31 81 PRO A CA 1
ATOM 617 C C . PRO A 1 81 ? 4.276 -6.424 9.758 1.00 93.31 81 PRO A C 1
ATOM 619 O O . PRO A 1 81 ? 4.250 -6.129 8.566 1.00 93.31 81 PRO A O 1
ATOM 622 N N . SER A 1 82 ? 4.631 -7.644 10.170 1.00 92.56 82 SER A N 1
ATOM 623 C CA . SER A 1 82 ? 5.035 -8.725 9.265 1.00 92.56 82 SER A CA 1
ATOM 624 C C . SER A 1 82 ? 3.941 -9.125 8.268 1.00 92.56 82 SER A C 1
ATOM 626 O O . SER A 1 82 ? 4.249 -9.356 7.101 1.00 92.56 82 SER A O 1
ATOM 628 N N . GLN A 1 83 ? 2.668 -9.145 8.679 1.00 94.31 83 GLN A N 1
ATOM 629 C CA . GLN A 1 83 ? 1.531 -9.448 7.801 1.00 94.31 83 GLN A CA 1
ATOM 630 C C . GLN A 1 83 ? 1.317 -8.345 6.760 1.00 94.31 83 GLN A C 1
ATOM 632 O O . GLN A 1 83 ? 1.028 -8.635 5.598 1.00 94.31 83 GLN A O 1
ATOM 637 N N . ILE A 1 84 ? 1.513 -7.082 7.149 1.00 94.69 84 ILE A N 1
ATOM 638 C CA . ILE A 1 84 ? 1.447 -5.938 6.229 1.00 94.69 84 ILE A CA 1
ATOM 639 C C . ILE A 1 84 ? 2.569 -6.045 5.191 1.00 94.69 84 ILE A C 1
ATOM 641 O O . ILE A 1 84 ? 2.308 -5.982 3.990 1.00 94.69 84 ILE A O 1
ATOM 645 N N . ILE A 1 85 ? 3.807 -6.277 5.638 1.00 94.06 85 ILE A N 1
ATOM 646 C CA . ILE A 1 85 ? 4.970 -6.461 4.757 1.00 94.06 85 ILE A CA 1
ATOM 647 C C . ILE A 1 85 ? 4.762 -7.647 3.810 1.00 94.06 85 ILE A C 1
ATOM 649 O O . ILE A 1 85 ? 5.003 -7.534 2.607 1.00 94.06 85 ILE A O 1
ATOM 653 N N . GLN A 1 86 ? 4.259 -8.773 4.319 1.00 93.69 86 GLN A N 1
ATOM 654 C CA . GLN A 1 86 ? 3.944 -9.944 3.507 1.00 93.69 86 GLN A CA 1
ATOM 655 C C . GLN A 1 86 ? 2.885 -9.624 2.448 1.00 93.69 86 GLN A C 1
ATOM 657 O O . GLN A 1 86 ? 3.053 -10.007 1.292 1.00 93.69 86 GLN A O 1
ATOM 662 N N . LYS A 1 87 ? 1.831 -8.880 2.799 1.00 94.88 87 LYS A N 1
ATOM 663 C CA . LYS A 1 87 ? 0.787 -8.470 1.852 1.00 94.88 87 LYS A CA 1
ATOM 664 C C . LYS A 1 87 ? 1.336 -7.579 0.735 1.00 94.88 87 LYS A C 1
ATOM 666 O O . LYS A 1 87 ? 0.991 -7.791 -0.426 1.00 94.88 87 LYS A O 1
ATOM 671 N N . ILE A 1 88 ? 2.213 -6.632 1.065 1.00 94.69 88 ILE A N 1
ATOM 672 C CA . ILE A 1 88 ? 2.891 -5.786 0.070 1.00 94.69 88 ILE A CA 1
ATOM 673 C C . ILE A 1 88 ? 3.748 -6.655 -0.860 1.00 94.69 88 ILE A C 1
ATOM 675 O O . ILE A 1 88 ? 3.649 -6.536 -2.078 1.00 94.69 88 ILE A O 1
ATOM 679 N N . ASN A 1 89 ? 4.511 -7.601 -0.307 1.00 93.06 89 ASN A N 1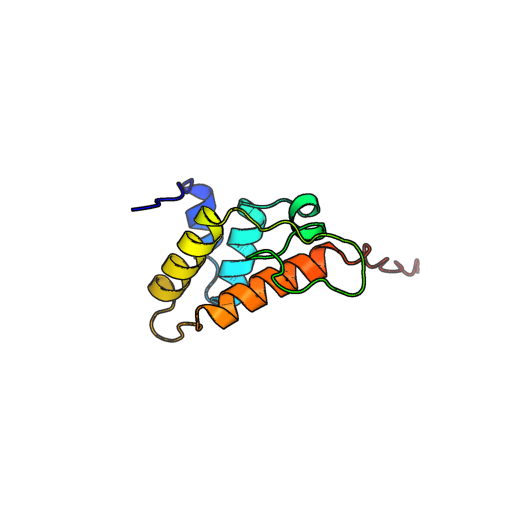
ATOM 680 C CA . ASN A 1 89 ? 5.304 -8.539 -1.103 1.00 93.06 89 ASN A CA 1
ATOM 681 C C . ASN A 1 89 ? 4.443 -9.426 -2.014 1.00 93.06 89 ASN A C 1
ATOM 683 O O . ASN A 1 89 ? 4.815 -9.656 -3.164 1.00 93.06 89 ASN A O 1
ATOM 687 N N . MET A 1 90 ? 3.284 -9.901 -1.543 1.00 93.50 90 MET A N 1
ATOM 688 C CA . MET A 1 90 ? 2.332 -10.635 -2.386 1.00 93.50 90 MET A CA 1
ATOM 689 C C . MET A 1 90 ? 1.880 -9.784 -3.572 1.00 93.50 90 MET A C 1
ATOM 691 O O . MET A 1 90 ? 1.798 -10.290 -4.687 1.00 93.50 90 MET A O 1
ATOM 695 N N . LYS A 1 91 ? 1.659 -8.487 -3.356 1.00 92.69 91 LYS A N 1
ATOM 696 C CA . LYS A 1 91 ? 1.274 -7.565 -4.420 1.00 92.69 91 LYS A CA 1
ATOM 697 C C . LYS A 1 91 ? 2.393 -7.321 -5.438 1.00 92.69 91 LYS A C 1
ATOM 699 O O . LYS A 1 91 ? 2.127 -7.304 -6.636 1.00 92.69 91 LYS A O 1
ATOM 704 N N . CYS A 1 92 ? 3.645 -7.234 -4.993 1.00 91.62 92 CYS A N 1
ATOM 705 C CA . CYS A 1 92 ? 4.806 -7.235 -5.889 1.00 91.62 92 CYS A CA 1
ATOM 706 C C . CYS A 1 92 ? 4.882 -8.520 -6.736 1.00 91.62 92 CYS A C 1
ATOM 708 O O . CYS A 1 92 ? 5.120 -8.474 -7.941 1.00 91.62 92 CYS A O 1
ATOM 710 N N . VAL A 1 93 ? 4.627 -9.686 -6.128 1.00 89.94 93 VAL A N 1
ATOM 711 C CA . VAL A 1 93 ? 4.558 -10.969 -6.854 1.00 89.94 93 VAL A CA 1
ATOM 712 C C . VAL A 1 93 ? 3.420 -10.970 -7.875 1.00 89.94 93 VAL A C 1
ATOM 714 O O . VAL A 1 93 ? 3.604 -11.460 -8.985 1.00 89.94 93 VAL A O 1
ATOM 717 N N . GLU A 1 94 ? 2.254 -10.428 -7.530 1.00 90.00 94 GLU A N 1
ATOM 718 C CA . GLU A 1 94 ? 1.123 -10.303 -8.454 1.00 90.00 94 GLU A CA 1
ATOM 719 C C . GLU A 1 94 ? 1.436 -9.373 -9.630 1.00 90.00 94 GLU A C 1
ATOM 721 O O . GLU A 1 94 ? 1.073 -9.695 -10.759 1.00 90.00 94 GLU A O 1
ATOM 726 N N . ALA A 1 95 ? 2.160 -8.276 -9.396 1.00 90.00 95 ALA A N 1
ATOM 727 C CA . ALA A 1 95 ? 2.576 -7.346 -10.442 1.00 90.00 95 ALA A CA 1
ATOM 728 C C . ALA A 1 95 ? 3.535 -7.980 -11.468 1.00 90.00 95 ALA A C 1
ATOM 730 O O . ALA A 1 95 ? 3.462 -7.631 -12.646 1.00 90.00 95 ALA A O 1
ATOM 731 N N . ARG A 1 96 ? 4.365 -8.947 -11.042 1.00 87.69 96 ARG A N 1
ATOM 732 C CA . ARG A 1 96 ? 5.250 -9.745 -11.916 1.00 87.69 96 ARG A CA 1
ATOM 733 C C . ARG A 1 96 ? 4.520 -10.734 -12.816 1.00 87.69 96 ARG A C 1
ATOM 735 O O . ARG A 1 96 ? 5.105 -11.223 -13.779 1.00 87.69 96 ARG A O 1
ATOM 742 N N . ARG A 1 97 ? 3.281 -11.105 -12.485 1.00 83.50 97 ARG A N 1
ATOM 743 C CA . ARG A 1 97 ? 2.560 -12.108 -13.272 1.00 83.50 97 ARG A CA 1
ATOM 744 C C . ARG A 1 97 ? 2.234 -11.528 -14.654 1.00 83.50 97 ARG A C 1
ATOM 746 O O . ARG A 1 97 ? 1.744 -10.395 -14.723 1.00 83.50 97 ARG A O 1
ATOM 753 N N . PRO A 1 98 ? 2.438 -12.301 -15.739 1.00 74.88 98 PRO A N 1
ATOM 754 C CA . PRO A 1 98 ? 1.947 -11.925 -17.056 1.00 74.88 98 PRO A CA 1
ATOM 755 C C . PRO A 1 98 ? 0.449 -11.597 -16.986 1.00 74.88 98 PRO A C 1
ATOM 757 O O . PRO A 1 98 ? -0.258 -12.178 -16.148 1.00 74.88 98 PRO A O 1
ATOM 760 N N . PRO A 1 99 ? -0.062 -10.687 -17.836 1.00 66.69 99 PRO A N 1
ATOM 761 C CA . PRO A 1 99 ? -1.498 -10.495 -17.971 1.00 66.69 99 PRO A CA 1
ATOM 762 C C . PRO A 1 99 ? -2.142 -11.865 -18.173 1.00 66.69 99 PRO A C 1
ATOM 764 O O . PRO A 1 99 ? -1.757 -12.605 -19.077 1.00 66.69 99 PRO A O 1
ATOM 767 N N . ARG A 1 100 ? -3.089 -12.237 -17.305 1.00 60.62 100 ARG A N 1
ATOM 768 C CA . ARG A 1 100 ? -3.897 -13.425 -17.564 1.00 60.62 100 ARG A CA 1
ATOM 769 C C . ARG A 1 100 ? -4.673 -13.118 -18.835 1.00 60.62 100 ARG A C 1
ATOM 771 O O . ARG A 1 100 ? -5.580 -12.288 -18.793 1.00 60.62 100 ARG A O 1
ATOM 778 N N . VAL A 1 101 ? -4.284 -13.736 -19.946 1.00 59.03 101 VAL A N 1
ATOM 779 C CA . VAL A 1 101 ? -5.093 -13.755 -21.160 1.00 59.03 101 VAL A CA 1
ATOM 780 C C . VAL A 1 101 ? -6.379 -14.452 -20.751 1.00 59.03 101 VAL A C 1
ATOM 782 O O . VAL A 1 101 ? -6.426 -15.664 -20.563 1.00 59.03 101 VAL A O 1
ATOM 785 N N . ARG A 1 102 ? -7.409 -13.659 -20.471 1.00 55.19 102 ARG A N 1
ATOM 786 C CA . ARG A 1 102 ? -8.764 -14.175 -20.407 1.00 55.19 102 ARG A CA 1
ATOM 787 C C . ARG A 1 102 ? -9.062 -14.464 -21.869 1.00 55.19 102 ARG A C 1
ATOM 789 O O . ARG A 1 102 ? -9.233 -13.513 -22.625 1.00 55.19 102 ARG A O 1
ATOM 796 N N . GLU A 1 103 ? -9.003 -15.730 -22.281 1.00 50.19 103 GLU A N 1
ATOM 797 C CA . GLU A 1 103 ? -9.627 -16.141 -23.537 1.00 50.19 103 GLU A CA 1
ATOM 798 C C . GLU A 1 103 ? -11.066 -15.636 -23.458 1.00 50.19 103 GLU A C 1
ATOM 800 O O . GLU A 1 103 ? -11.903 -16.179 -22.733 1.00 50.19 103 GLU A O 1
ATOM 805 N N . GLN A 1 104 ? -11.332 -14.509 -24.114 1.00 49.66 104 GLN A N 1
ATOM 806 C CA . GLN A 1 104 ? -12.681 -14.173 -24.502 1.00 49.66 104 GLN A CA 1
ATOM 807 C C . GLN A 1 104 ? -13.027 -15.270 -25.497 1.00 49.66 104 GLN A C 1
ATOM 809 O O . GLN A 1 104 ? -12.579 -15.234 -26.640 1.00 49.66 104 GLN A O 1
ATOM 814 N N . ARG A 1 105 ? -13.723 -16.311 -25.027 1.00 50.47 105 ARG A N 1
ATOM 815 C CA . ARG A 1 105 ? -14.461 -17.183 -25.931 1.00 50.47 105 ARG A CA 1
ATOM 816 C C . ARG A 1 105 ? -15.383 -16.250 -26.704 1.00 50.47 105 ARG A C 1
ATOM 818 O O . ARG A 1 105 ? -16.298 -15.677 -26.120 1.00 50.47 105 ARG A O 1
ATOM 825 N N . ALA A 1 106 ? -15.033 -16.014 -27.961 1.00 48.19 106 ALA A N 1
ATOM 826 C CA . ALA A 1 106 ? -15.970 -15.517 -28.940 1.00 48.19 106 ALA A CA 1
ATOM 827 C C . ALA A 1 106 ? -17.016 -16.626 -29.091 1.00 48.19 106 ALA A C 1
ATOM 829 O O . ALA A 1 106 ? -16.692 -17.710 -29.579 1.00 48.19 106 ALA A O 1
ATOM 830 N N . GLU A 1 107 ? -18.198 -16.390 -28.531 1.00 52.69 107 GLU A N 1
ATOM 831 C CA . GLU A 1 107 ? -19.429 -17.052 -28.967 1.00 52.69 107 GLU A CA 1
ATOM 832 C C . GLU A 1 107 ? -19.976 -16.310 -30.187 1.00 52.69 107 GLU A C 1
ATOM 834 O O . GLU A 1 107 ? -19.881 -15.057 -30.200 1.00 52.69 107 GLU A O 1
#

InterPro domains:
  IPR018379 BEN domain [PS51457] (1-99)

Organism: NCBI:txid46732

pLDDT: mean 82.32, std 16.02, range [37.88, 94.88]